Protein AF-A0A4Y2K9A4-F1 (afdb_monomer)

Foldseek 3Di:
DPDQDVVLLVLLCCLLPHPPVCNPVVCVVCLCVLQVVVVPDDDPVLSSLVSQVVSQVSQVVSVGGCVNSPHDDHPSVVVVVVVDDDPVVVVVVVVVVVVVVVVVVD

Mean predicted aligned error: 10.15 Å

pLDDT: mean 80.38, std 12.22, range [40.72, 96.38]

Radius of gyration: 19.14 Å; Cα contacts (8 Å, |Δi|>4): 72; chains: 1; bounding box: 35×32×63 Å

Solvent-accessible surface area (backbone atoms only — not comparable to full-atom values): 6356 Å² total; per-residue (Å²): 131,84,77,78,62,68,59,50,54,49,52,47,50,46,66,73,75,44,92,62,91,52,50,49,58,55,45,70,76,40,38,65,72,51,14,53,89,53,56,87,80,53,53,88,83,52,28,51,53,54,36,49,49,53,44,33,57,57,23,46,79,74,78,45,40,38,64,82,54,65,35,79,81,73,54,70,69,65,53,49,61,70,70,47,86,55,67,65,61,54,49,50,54,50,52,53,51,52,55,51,53,58,62,76,75,108

Structure (mmCIF, N/CA/C/O backbone):
data_AF-A0A4Y2K9A4-F1
#
_entry.id   AF-A0A4Y2K9A4-F1
#
loop_
_atom_site.group_PDB
_atom_site.id
_atom_site.type_symbol
_atom_site.label_atom_id
_atom_site.label_alt_id
_atom_site.label_comp_id
_atom_site.label_asym_id
_atom_site.label_entity_id
_atom_site.label_seq_id
_atom_site.pdbx_PDB_ins_code
_atom_site.Cartn_x
_atom_site.Cartn_y
_atom_site.Cartn_z
_atom_site.occupancy
_atom_site.B_iso_or_equiv
_atom_site.auth_seq_id
_atom_site.auth_comp_id
_atom_site.auth_asym_id
_atom_site.auth_atom_id
_atom_site.pdbx_PDB_model_num
ATOM 1 N N . MET A 1 1 ? 8.984 20.612 4.504 1.00 40.72 1 MET A N 1
ATOM 2 C CA . MET A 1 1 ? 7.986 19.558 4.763 1.00 40.72 1 MET A CA 1
ATOM 3 C C . MET A 1 1 ? 6.726 19.980 4.035 1.00 40.72 1 MET A C 1
ATOM 5 O O . MET A 1 1 ? 6.205 21.035 4.368 1.00 40.72 1 MET A O 1
ATOM 9 N N . HIS A 1 2 ? 6.331 19.272 2.973 1.00 50.59 2 HIS A N 1
ATOM 10 C CA . HIS A 1 2 ? 4.998 19.477 2.402 1.00 50.59 2 HIS A CA 1
ATOM 11 C C . HIS A 1 2 ? 4.008 18.961 3.442 1.00 50.59 2 HIS A C 1
ATOM 13 O O . HIS A 1 2 ? 4.210 17.876 3.981 1.00 50.59 2 HIS A O 1
ATOM 19 N N . LEU A 1 3 ? 3.029 19.783 3.804 1.00 43.94 3 LEU A N 1
ATOM 20 C CA . LEU A 1 3 ? 1.968 19.355 4.701 1.00 43.94 3 LEU A CA 1
ATOM 21 C C . LEU A 1 3 ? 1.141 18.314 3.931 1.00 43.94 3 LEU A C 1
ATOM 23 O O . LEU A 1 3 ? 0.770 18.619 2.794 1.00 43.94 3 LEU A O 1
ATOM 27 N N . PRO A 1 4 ? 0.885 17.115 4.482 1.00 57.31 4 PRO A N 1
ATOM 28 C CA . PRO A 1 4 ? 0.010 16.160 3.821 1.00 57.31 4 PRO A CA 1
ATOM 29 C C . PRO A 1 4 ? -1.341 16.833 3.615 1.00 57.31 4 PRO A C 1
ATOM 31 O O . PRO A 1 4 ? -1.777 17.637 4.449 1.00 57.31 4 PRO A O 1
ATOM 34 N N . SER A 1 5 ? -2.009 16.531 2.511 1.00 68.81 5 SER A N 1
ATOM 35 C CA . SER A 1 5 ? -3.378 16.983 2.342 1.00 68.81 5 SER A CA 1
ATOM 36 C C . SER A 1 5 ? -4.268 16.469 3.468 1.00 68.81 5 SER A C 1
ATOM 38 O O . SER A 1 5 ? -3.966 15.514 4.187 1.00 68.81 5 SER A O 1
ATOM 40 N N . TYR A 1 6 ? -5.405 17.131 3.652 1.00 78.31 6 TYR A N 1
ATOM 41 C CA . TYR A 1 6 ? -6.355 16.741 4.687 1.00 78.31 6 TYR A CA 1
ATOM 42 C C . TYR A 1 6 ? -6.992 15.367 4.414 1.00 78.31 6 TYR A C 1
ATOM 44 O O . TYR A 1 6 ? -7.514 14.759 5.345 1.00 78.31 6 TYR A O 1
ATOM 52 N N . LEU A 1 7 ? -6.945 14.858 3.175 1.00 83.38 7 LEU A N 1
ATOM 53 C CA . LEU A 1 7 ? -7.660 13.649 2.761 1.00 83.38 7 LEU A CA 1
ATOM 54 C C . LEU A 1 7 ? -7.075 12.351 3.372 1.00 83.38 7 LEU A C 1
ATOM 56 O O . LEU A 1 7 ? -7.853 11.619 3.988 1.00 83.38 7 LEU A O 1
ATOM 60 N N . PRO A 1 8 ? -5.752 12.070 3.328 1.00 81.88 8 PRO A N 1
ATOM 61 C CA . PRO A 1 8 ? -5.164 10.928 4.039 1.00 81.88 8 PRO A CA 1
ATOM 62 C C . PRO A 1 8 ? -5.366 10.993 5.556 1.00 81.88 8 PRO A C 1
ATOM 64 O O . PRO A 1 8 ? -5.626 9.976 6.195 1.00 81.88 8 PRO A O 1
ATOM 67 N N . ILE A 1 9 ? -5.305 12.195 6.138 1.00 83.69 9 ILE A N 1
ATOM 68 C CA . ILE A 1 9 ? -5.535 12.396 7.575 1.00 83.69 9 ILE A CA 1
ATOM 69 C C . ILE A 1 9 ? -6.990 12.068 7.929 1.00 83.69 9 ILE A C 1
ATOM 71 O O . ILE A 1 9 ? -7.238 11.323 8.873 1.00 83.69 9 ILE A O 1
ATOM 75 N N . LEU A 1 10 ? -7.957 12.572 7.156 1.00 86.12 10 LEU A N 1
ATOM 76 C CA . LEU A 1 10 ? -9.379 12.263 7.331 1.00 86.12 10 LEU A CA 1
ATOM 77 C C . LEU A 1 10 ? -9.652 10.766 7.188 1.00 86.12 10 LEU A C 1
ATOM 79 O O . LEU A 1 10 ? -10.342 10.197 8.030 1.00 86.12 10 LEU A O 1
ATOM 83 N N . PHE A 1 11 ? -9.076 10.120 6.173 1.00 87.88 11 PHE A N 1
ATOM 84 C CA . PHE A 1 11 ? -9.174 8.673 6.000 1.00 87.88 11 PHE A CA 1
ATOM 85 C C . PHE A 1 11 ? -8.645 7.928 7.230 1.00 87.88 11 PHE A C 1
ATOM 87 O O . PHE A 1 11 ? -9.337 7.071 7.777 1.00 87.88 11 PHE A O 1
ATOM 94 N N . ALA A 1 12 ? -7.465 8.305 7.728 1.00 85.50 12 ALA A N 1
ATOM 95 C CA . ALA A 1 12 ? -6.877 7.667 8.898 1.00 85.50 12 ALA A CA 1
ATOM 96 C C . ALA A 1 12 ? -7.726 7.857 10.168 1.00 85.50 12 ALA A C 1
ATOM 98 O O . ALA A 1 12 ? -7.899 6.916 10.944 1.00 85.50 12 ALA A O 1
ATOM 99 N N . VAL A 1 13 ? -8.300 9.049 10.359 1.00 84.50 13 VAL A N 1
ATOM 100 C CA . VAL A 1 13 ? -9.219 9.352 11.466 1.00 84.50 13 VAL A CA 1
ATOM 101 C C . VAL A 1 13 ? -10.491 8.510 11.371 1.00 84.50 13 VAL A C 1
ATOM 103 O O . VAL A 1 13 ? -10.918 7.945 12.374 1.00 84.50 13 VAL A O 1
ATOM 106 N N . ILE A 1 14 ? -11.076 8.372 10.179 1.00 84.75 14 ILE A N 1
ATOM 107 C CA . ILE A 1 14 ? -12.270 7.546 9.952 1.00 84.75 14 ILE A CA 1
ATOM 108 C C . ILE A 1 14 ? -11.972 6.072 10.255 1.00 84.75 14 ILE A C 1
ATOM 110 O O . ILE A 1 14 ? -12.732 5.434 10.979 1.00 84.75 14 ILE A O 1
ATOM 114 N N . CYS A 1 15 ? -10.845 5.546 9.771 1.00 84.56 15 CYS A N 1
ATOM 115 C CA . CYS A 1 15 ? -10.425 4.173 10.053 1.00 84.56 15 CYS A CA 1
ATOM 116 C C . CYS A 1 15 ? -10.087 3.937 11.532 1.00 84.56 15 CYS A C 1
ATOM 118 O O . CYS A 1 15 ? -10.210 2.811 12.005 1.00 84.56 15 CYS A O 1
ATOM 120 N N . GLY A 1 16 ? -9.627 4.965 12.252 1.00 78.44 16 GLY A N 1
ATOM 121 C CA . GLY A 1 16 ? -9.252 4.844 13.660 1.00 78.44 16 GLY A CA 1
ATOM 122 C C . GLY A 1 16 ? -10.366 5.111 14.668 1.00 78.44 16 GLY A C 1
ATOM 123 O O . GLY A 1 16 ? -10.258 4.659 15.806 1.00 78.44 16 GLY A O 1
ATOM 124 N N . LEU A 1 17 ? -11.422 5.825 14.270 1.00 76.38 17 LEU A N 1
ATOM 125 C CA . LEU A 1 17 ? -12.560 6.161 15.133 1.00 76.38 17 LEU A CA 1
ATOM 126 C C . LEU A 1 17 ? -13.853 5.419 14.774 1.00 76.38 17 LEU A C 1
ATOM 128 O O . LEU A 1 17 ? -14.749 5.354 15.612 1.00 76.38 17 LEU A O 1
ATOM 132 N N . GLY A 1 18 ? -13.989 4.906 13.550 1.00 69.62 18 GLY A N 1
ATOM 133 C CA . GLY A 1 18 ? -15.216 4.272 13.068 1.00 69.62 18 GLY A CA 1
ATOM 134 C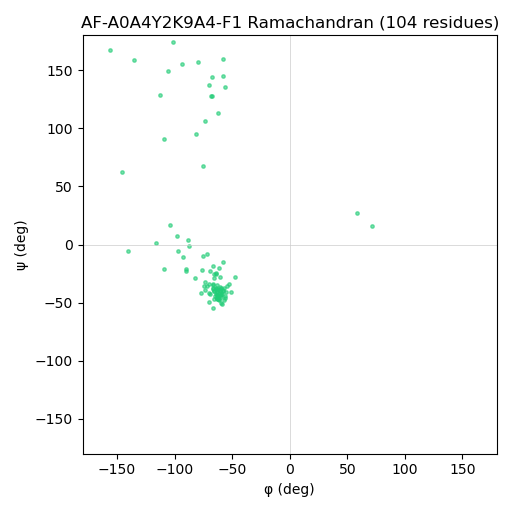 C . GLY A 1 18 ? -15.131 2.749 12.968 1.00 69.62 18 GLY A C 1
ATOM 135 O O . GLY A 1 18 ? -14.090 2.194 12.623 1.00 69.62 18 GLY A O 1
ATOM 136 N N . GLU A 1 19 ? -16.264 2.070 13.168 1.00 67.81 19 GLU A N 1
ATOM 137 C CA . GLU A 1 19 ? -16.490 0.694 12.701 1.00 67.81 19 GLU A CA 1
ATOM 138 C C . GLU A 1 19 ? -16.743 0.709 11.185 1.00 67.81 19 GLU A C 1
ATOM 140 O O . GLU A 1 19 ? -17.854 0.500 10.704 1.00 67.81 19 GLU A O 1
ATOM 145 N N . VAL A 1 20 ? -15.719 1.045 10.398 1.00 74.94 20 VAL A N 1
ATOM 146 C CA . VAL A 1 20 ? -15.815 0.914 8.942 1.00 74.94 20 VAL A CA 1
ATOM 147 C C . VAL A 1 20 ? -15.726 -0.570 8.609 1.00 74.94 20 VAL A C 1
ATOM 149 O O . VAL A 1 20 ? -14.650 -1.160 8.682 1.00 74.94 20 VAL A O 1
ATOM 152 N N . GLU A 1 21 ? -16.852 -1.175 8.231 1.00 74.06 21 GLU A N 1
ATOM 153 C CA . GLU A 1 21 ? -16.936 -2.617 7.956 1.00 74.06 21 GLU A CA 1
ATOM 154 C C . GLU A 1 21 ? -16.023 -3.073 6.804 1.00 74.06 21 GLU A C 1
ATOM 156 O O . GLU A 1 21 ? -15.691 -4.254 6.721 1.00 74.06 21 GLU A O 1
ATOM 161 N N . ASN A 1 22 ? -15.586 -2.159 5.925 1.00 85.81 22 ASN A N 1
ATOM 162 C CA . ASN A 1 22 ? -14.825 -2.529 4.734 1.00 85.81 22 ASN A CA 1
ATOM 163 C C . ASN A 1 22 ? -13.750 -1.508 4.314 1.00 85.81 22 ASN A C 1
ATOM 165 O O . ASN A 1 22 ? -13.785 -0.909 3.238 1.00 85.81 22 ASN A O 1
ATOM 169 N N . ILE A 1 23 ? -12.768 -1.304 5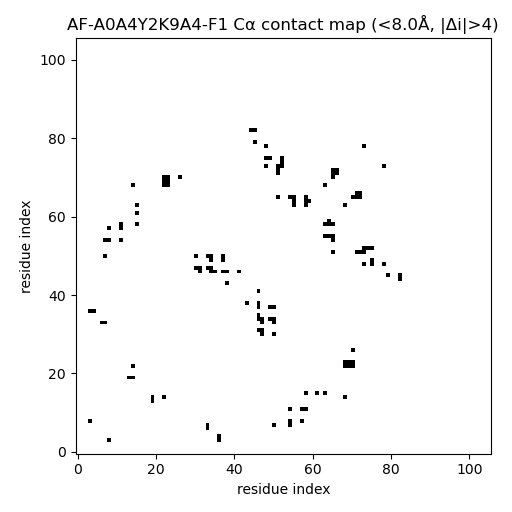.194 1.00 88.69 23 ILE A N 1
ATOM 170 C CA . ILE A 1 23 ? -11.603 -0.441 4.933 1.00 88.69 23 ILE A CA 1
ATOM 171 C C . ILE A 1 23 ? -10.830 -0.833 3.650 1.00 88.69 23 ILE A C 1
ATOM 173 O O . ILE A 1 23 ? -10.444 0.079 2.913 1.00 88.69 23 ILE A O 1
ATOM 177 N N . PRO A 1 24 ? -10.613 -2.126 3.324 1.00 88.44 24 PRO A N 1
ATOM 178 C CA . PRO A 1 24 ? -9.923 -2.515 2.090 1.00 88.44 24 PRO A CA 1
ATOM 179 C C . PRO A 1 24 ? -10.632 -2.055 0.810 1.00 88.44 24 PRO A C 1
ATOM 181 O O . PRO A 1 24 ? -9.970 -1.592 -0.123 1.00 88.44 24 PRO A O 1
ATOM 184 N N . ASP A 1 25 ? -11.964 -2.130 0.769 1.00 89.94 25 ASP A N 1
ATOM 185 C CA . ASP A 1 25 ? -12.742 -1.668 -0.384 1.00 89.94 25 ASP A CA 1
ATOM 186 C C . ASP A 1 25 ? -12.703 -0.143 -0.501 1.00 89.94 25 ASP A C 1
ATOM 188 O O . ASP A 1 25 ? -12.471 0.389 -1.589 1.00 89.94 25 ASP A O 1
ATOM 192 N N . LEU A 1 26 ? -12.826 0.568 0.628 1.00 88.06 26 LEU A N 1
ATOM 193 C CA . LEU A 1 26 ? -12.721 2.028 0.665 1.00 88.06 26 LEU A CA 1
ATOM 194 C C . LEU A 1 26 ? -11.350 2.504 0.161 1.00 88.06 26 L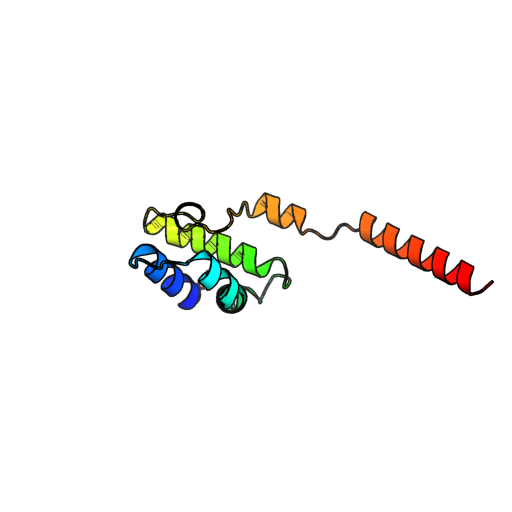EU A C 1
ATOM 196 O O . LEU A 1 26 ? -11.265 3.432 -0.645 1.00 88.06 26 LEU A O 1
ATOM 200 N N . TRP A 1 27 ? -10.275 1.837 0.589 1.00 88.69 27 TRP A N 1
ATOM 201 C CA . TRP A 1 27 ? -8.934 2.071 0.059 1.00 88.69 27 TRP A CA 1
ATOM 202 C C . TRP A 1 27 ? -8.871 1.804 -1.446 1.00 88.69 27 TRP A C 1
ATOM 204 O O . TRP A 1 27 ? -8.416 2.657 -2.201 1.00 88.69 27 TRP A O 1
ATOM 214 N N . THR A 1 28 ? -9.359 0.652 -1.907 1.00 89.00 28 THR A N 1
ATOM 215 C CA . THR A 1 28 ? -9.311 0.272 -3.329 1.00 89.00 28 THR A CA 1
ATOM 216 C C . THR A 1 28 ? -10.017 1.295 -4.217 1.00 89.00 28 THR A C 1
ATOM 218 O O . THR A 1 28 ? -9.503 1.638 -5.282 1.00 89.00 28 THR A O 1
ATOM 221 N N . GLN A 1 29 ? -11.151 1.822 -3.755 1.00 89.19 29 GLN A N 1
ATOM 222 C CA . GLN A 1 29 ? -11.947 2.813 -4.469 1.00 89.19 29 GLN A CA 1
ATOM 223 C C . GLN A 1 29 ? -11.293 4.203 -4.502 1.00 89.19 29 GLN A C 1
ATOM 225 O O . GLN A 1 29 ? -11.422 4.909 -5.501 1.00 89.19 29 GLN A O 1
ATOM 230 N N . HIS A 1 30 ? 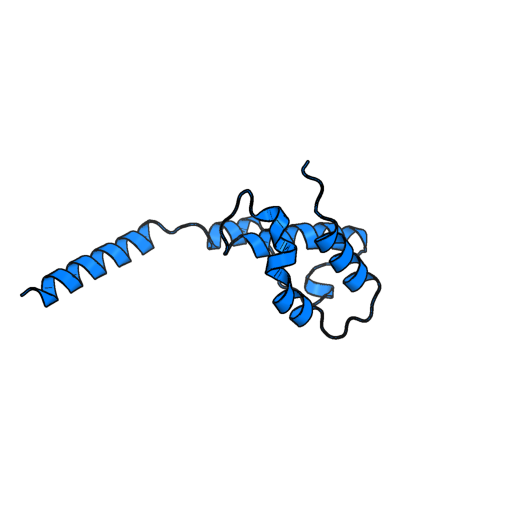-10.595 4.604 -3.435 1.00 87.31 30 HIS A N 1
ATOM 231 C CA . HIS A 1 30 ? -10.127 5.985 -3.263 1.00 87.31 30 HIS A CA 1
ATOM 232 C C . HIS A 1 30 ? -8.605 6.163 -3.240 1.00 87.31 30 HIS A C 1
ATOM 234 O O . HIS A 1 30 ? -8.145 7.296 -3.116 1.00 87.31 30 HIS A O 1
ATOM 240 N N . LYS A 1 31 ? -7.810 5.095 -3.403 1.00 85.56 31 LYS A N 1
ATOM 241 C CA . LYS A 1 31 ? -6.337 5.156 -3.318 1.00 85.56 31 LYS A CA 1
ATOM 242 C C . LYS A 1 31 ? -5.706 6.210 -4.225 1.00 85.56 31 LYS A C 1
ATOM 244 O O . LYS A 1 31 ? -4.735 6.816 -3.810 1.00 85.56 31 LYS A O 1
ATOM 249 N N . GLN A 1 32 ? -6.284 6.455 -5.405 1.00 81.75 32 GLN A N 1
ATOM 250 C CA . GLN A 1 32 ? -5.792 7.459 -6.356 1.00 81.75 32 GLN A CA 1
ATOM 251 C C . GLN A 1 32 ? -6.003 8.891 -5.848 1.00 81.75 32 GLN A C 1
ATOM 253 O O . GLN A 1 32 ? -5.102 9.715 -5.912 1.00 81.75 32 GLN A O 1
ATOM 258 N N . SER A 1 33 ? -7.170 9.181 -5.268 1.00 84.38 33 SER A N 1
ATOM 259 C CA . SER A 1 33 ? -7.433 10.480 -4.633 1.00 84.38 33 SER A CA 1
ATOM 260 C C . SER A 1 33 ? -6.624 10.655 -3.347 1.00 84.38 33 SER A C 1
ATOM 262 O O . SER A 1 33 ? -6.184 11.752 -3.032 1.00 84.38 33 SER A O 1
ATOM 264 N N . LEU A 1 34 ? -6.395 9.568 -2.603 1.00 81.94 34 LEU A N 1
ATOM 265 C CA . LEU A 1 34 ? -5.525 9.565 -1.422 1.00 81.94 34 LEU A CA 1
ATOM 266 C C . LEU A 1 34 ? -4.045 9.738 -1.784 1.00 81.94 34 LEU A C 1
ATOM 268 O O . LEU A 1 34 ? -3.275 10.181 -0.935 1.00 81.94 34 LEU A O 1
ATOM 272 N N . SER A 1 35 ? -3.655 9.403 -3.017 1.00 78.44 35 SER A N 1
ATOM 273 C CA . SER A 1 35 ? -2.299 9.580 -3.532 1.00 78.44 35 SER A CA 1
ATOM 274 C C . SER A 1 35 ? -2.105 10.863 -4.351 1.00 78.44 35 SER A C 1
ATOM 276 O O . SER A 1 35 ? -0.977 11.165 -4.722 1.00 78.44 35 SER A O 1
ATOM 278 N N . GLU A 1 36 ? -3.162 11.638 -4.616 1.00 73.62 36 GLU A N 1
ATOM 279 C CA . GLU A 1 36 ? -3.151 12.762 -5.568 1.00 73.62 36 GLU A CA 1
ATOM 280 C C . GLU A 1 36 ? -2.143 13.863 -5.196 1.00 73.62 36 GLU A C 1
ATOM 282 O O . GLU A 1 36 ? -1.432 14.386 -6.051 1.00 73.62 36 GLU A O 1
ATOM 287 N N . ASP A 1 37 ? -1.984 14.166 -3.908 1.00 65.31 37 ASP A N 1
ATOM 288 C CA . ASP A 1 37 ? -1.001 15.159 -3.453 1.00 65.31 37 ASP A CA 1
ATOM 289 C C . ASP A 1 37 ? 0.451 14.653 -3.494 1.00 65.31 37 ASP A C 1
ATOM 291 O O . ASP A 1 37 ? 1.396 15.431 -3.334 1.00 65.31 37 ASP A O 1
ATOM 295 N N . PHE A 1 38 ? 0.646 13.354 -3.732 1.00 62.16 38 PHE A N 1
ATOM 296 C CA . PHE A 1 38 ? 1.957 12.713 -3.840 1.00 62.16 38 PHE A CA 1
ATOM 297 C C . PHE A 1 38 ? 2.467 12.647 -5.294 1.00 62.16 38 PHE A C 1
ATOM 299 O O . PHE A 1 38 ? 3.667 12.452 -5.507 1.00 62.16 38 PHE A O 1
ATOM 306 N N . VAL A 1 39 ? 1.600 12.952 -6.272 1.00 55.25 39 VAL A N 1
ATOM 307 C CA . VAL A 1 39 ? 1.823 12.913 -7.738 1.00 55.25 39 VAL A CA 1
ATOM 308 C C . VAL A 1 39 ? 2.986 13.796 -8.210 1.00 55.25 39 VAL A C 1
ATOM 310 O O . VAL A 1 39 ? 3.505 13.640 -9.313 1.00 55.25 39 VAL A O 1
ATOM 313 N N . GLN A 1 40 ? 3.478 14.727 -7.388 1.00 55.53 40 GLN A N 1
ATOM 314 C CA . GLN A 1 40 ? 4.523 15.648 -7.839 1.00 55.53 40 GLN A CA 1
ATOM 315 C C . GLN A 1 40 ? 5.914 14.997 -8.013 1.00 55.53 40 GLN A C 1
ATOM 317 O O . GLN A 1 40 ? 6.823 15.673 -8.501 1.00 55.53 40 GLN A O 1
ATOM 322 N N . ARG A 1 41 ? 6.136 13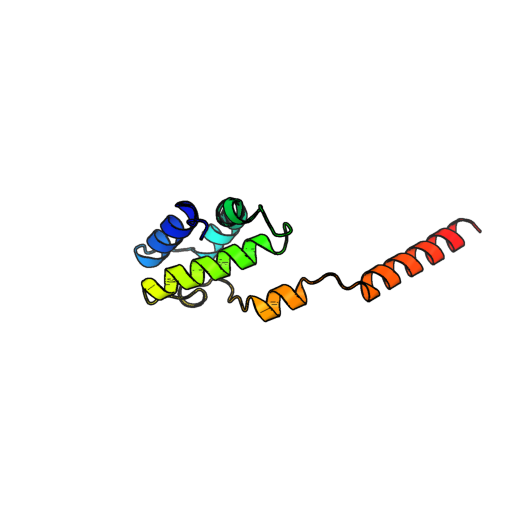.730 -7.610 1.00 51.19 41 ARG A N 1
ATOM 323 C CA . ARG A 1 41 ? 7.479 13.104 -7.675 1.00 51.19 41 ARG A CA 1
ATOM 324 C C . ARG A 1 41 ? 7.551 11.637 -8.104 1.00 51.19 41 ARG A C 1
ATOM 326 O O . ARG A 1 41 ? 8.671 11.137 -8.224 1.00 51.19 41 ARG A O 1
ATOM 333 N N . CYS A 1 42 ? 6.441 10.938 -8.298 1.00 52.09 42 CYS A N 1
ATOM 334 C CA . CYS A 1 42 ? 6.441 9.484 -8.460 1.00 52.09 42 CYS A CA 1
ATOM 335 C C . CYS A 1 42 ? 5.529 9.052 -9.621 1.00 52.09 42 CYS A C 1
ATOM 337 O O . CYS A 1 42 ? 4.760 9.853 -10.141 1.00 52.09 42 CYS A O 1
ATOM 339 N N . SER A 1 43 ? 5.763 7.852 -10.156 1.00 61.28 43 SER A N 1
ATOM 340 C CA . SER A 1 43 ? 4.974 7.288 -11.259 1.00 61.28 43 SER A CA 1
ATOM 341 C C . SER A 1 43 ? 3.659 6.705 -10.735 1.00 61.28 43 SER A C 1
ATOM 343 O O . SER A 1 43 ? 3.618 6.250 -9.591 1.00 61.28 43 SER A O 1
ATOM 345 N N . ASP A 1 44 ? 2.640 6.592 -11.594 1.00 62.88 44 ASP A N 1
ATOM 346 C CA . ASP A 1 44 ? 1.298 6.074 -11.258 1.00 62.88 44 ASP A CA 1
ATOM 347 C C . ASP A 1 44 ? 1.290 4.746 -10.457 1.00 62.88 44 ASP A C 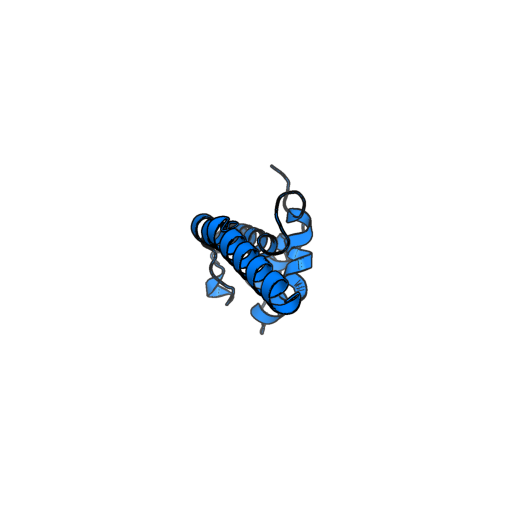1
ATOM 349 O O . ASP A 1 44 ? 0.361 4.474 -9.693 1.00 62.88 44 ASP A O 1
ATOM 353 N N . GLU A 1 45 ? 2.314 3.896 -10.612 1.00 65.38 45 GLU A N 1
ATOM 354 C CA . GLU A 1 45 ? 2.453 2.623 -9.883 1.00 65.38 45 GLU A CA 1
ATOM 355 C C . GLU A 1 45 ? 3.047 2.765 -8.474 1.00 65.38 45 GLU A C 1
ATOM 357 O O . GLU A 1 45 ? 2.745 1.959 -7.591 1.00 65.38 45 GLU A O 1
ATOM 362 N N . THR A 1 46 ? 3.882 3.780 -8.241 1.00 71.75 46 THR A N 1
ATOM 363 C CA . THR A 1 46 ? 4.548 4.011 -6.945 1.00 71.75 46 THR A CA 1
ATOM 364 C C . THR A 1 46 ? 3.732 4.912 -6.019 1.00 71.75 46 THR A C 1
ATOM 366 O O . THR A 1 46 ? 3.852 4.802 -4.797 1.00 71.75 46 THR A O 1
ATOM 369 N N . ASP A 1 47 ? 2.836 5.727 -6.573 1.00 75.62 47 ASP A N 1
ATOM 370 C CA . ASP A 1 47 ? 2.011 6.689 -5.836 1.00 75.62 47 ASP A CA 1
ATOM 371 C C . ASP A 1 47 ? 1.161 6.066 -4.708 1.00 75.62 47 ASP A C 1
ATOM 373 O O . ASP A 1 47 ? 1.209 6.564 -3.574 1.00 75.62 47 ASP A O 1
ATOM 377 N N . PRO A 1 48 ? 0.451 4.934 -4.911 1.00 78.94 48 PRO A N 1
ATOM 378 C CA . PRO A 1 48 ? -0.319 4.314 -3.833 1.00 78.94 48 PRO A CA 1
ATOM 379 C C . PRO A 1 48 ? 0.551 3.764 -2.695 1.00 78.94 48 PRO A C 1
ATOM 381 O O . PRO A 1 48 ? 0.075 3.651 -1.564 1.00 78.94 48 PRO A O 1
ATOM 384 N N . LEU A 1 49 ? 1.819 3.420 -2.959 1.00 81.69 49 LEU A N 1
ATOM 385 C CA . LEU A 1 49 ? 2.737 2.938 -1.921 1.00 81.69 49 LEU A CA 1
ATOM 386 C C . LEU A 1 49 ? 3.205 4.072 -1.012 1.00 81.69 49 LEU A C 1
ATOM 388 O O . LEU A 1 49 ? 3.283 3.886 0.203 1.00 81.69 49 LEU A O 1
ATOM 392 N N . TYR A 1 50 ? 3.470 5.251 -1.579 1.00 78.75 50 TYR A N 1
ATOM 393 C CA . TYR A 1 50 ? 3.780 6.443 -0.790 1.00 78.75 50 TYR A CA 1
ATOM 394 C C . TYR A 1 50 ? 2.601 6.848 0.093 1.00 78.75 50 TYR A C 1
ATOM 396 O O . TYR A 1 50 ? 2.790 7.091 1.286 1.00 78.75 50 TYR A O 1
ATOM 404 N N . ALA A 1 51 ? 1.382 6.824 -0.453 1.00 83.12 51 ALA A N 1
ATOM 405 C CA . ALA A 1 51 ? 0.174 7.082 0.324 1.00 83.12 51 ALA A CA 1
ATOM 406 C C . ALA A 1 51 ? 0.000 6.072 1.476 1.00 83.12 51 ALA A C 1
ATOM 408 O O . ALA A 1 51 ? -0.305 6.471 2.599 1.00 83.12 51 ALA A O 1
ATOM 409 N N . LEU A 1 52 ? 0.258 4.776 1.248 1.00 87.69 52 LEU A N 1
ATOM 410 C CA . LEU A 1 52 ? 0.242 3.765 2.316 1.00 87.69 52 LEU A CA 1
ATOM 411 C C . LEU A 1 52 ? 1.315 4.011 3.382 1.00 87.69 52 LEU A C 1
ATOM 413 O O . LEU A 1 52 ? 1.032 3.844 4.570 1.00 87.69 52 LEU A O 1
ATOM 417 N N . ALA A 1 53 ? 2.531 4.400 2.991 1.00 85.06 53 ALA A N 1
ATOM 418 C CA . ALA A 1 53 ? 3.609 4.697 3.933 1.00 85.06 53 ALA A CA 1
ATOM 419 C C . ALA A 1 53 ? 3.250 5.877 4.850 1.00 85.06 53 ALA A C 1
ATOM 421 O O . ALA A 1 53 ? 3.371 5.765 6.070 1.00 85.06 53 ALA A O 1
ATOM 422 N N . GLU A 1 54 ? 2.742 6.970 4.280 1.00 83.06 54 GLU A N 1
ATOM 423 C CA . GLU A 1 54 ? 2.291 8.145 5.034 1.00 83.06 54 GLU A CA 1
ATOM 424 C C . GLU A 1 54 ? 1.091 7.818 5.933 1.00 83.06 54 GLU A C 1
ATOM 426 O O . GLU A 1 54 ? 1.090 8.156 7.118 1.00 83.06 54 GLU A O 1
ATOM 431 N N . LEU A 1 55 ? 0.102 7.076 5.420 1.00 86.12 55 LEU A N 1
ATOM 432 C CA . LEU A 1 55 ? -1.027 6.595 6.222 1.00 86.12 55 LEU A CA 1
ATOM 433 C C . LEU A 1 55 ? -0.569 5.737 7.401 1.00 86.12 55 LEU A C 1
ATOM 435 O O . LEU A 1 55 ? -1.125 5.850 8.491 1.00 86.12 55 LEU A O 1
ATOM 439 N N . ASN A 1 56 ? 0.449 4.896 7.218 1.00 88.44 56 ASN A N 1
ATOM 440 C CA . ASN A 1 56 ?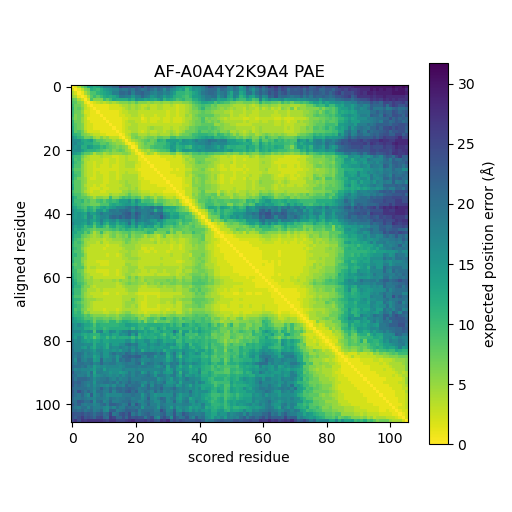 0.997 4.090 8.304 1.00 88.44 56 ASN A CA 1
ATOM 441 C C . ASN A 1 56 ? 1.628 4.960 9.401 1.00 88.44 56 ASN A C 1
ATOM 443 O O . ASN A 1 56 ? 1.462 4.648 10.579 1.00 88.44 56 ASN A O 1
ATOM 447 N N . GLU A 1 57 ? 2.307 6.055 9.045 1.00 86.94 57 GLU A N 1
ATOM 448 C CA . GLU A 1 57 ? 2.822 7.020 10.026 1.00 86.94 57 GLU A CA 1
ATOM 449 C C . GLU A 1 57 ? 1.689 7.705 10.797 1.00 86.94 57 GLU A C 1
ATOM 451 O O . GLU A 1 57 ? 1.740 7.789 12.028 1.00 86.94 57 GLU A O 1
ATOM 456 N N . VAL A 1 58 ? 0.614 8.107 10.112 1.00 85.50 58 VAL A N 1
ATOM 457 C CA . VAL A 1 58 ? -0.572 8.665 10.777 1.00 85.50 58 VAL A CA 1
ATOM 458 C C . VAL A 1 58 ? -1.221 7.619 11.688 1.00 85.50 58 VAL A C 1
ATOM 460 O O . VAL A 1 58 ? -1.493 7.906 12.853 1.00 85.50 58 VAL A O 1
ATOM 463 N N . PHE A 1 59 ? -1.399 6.380 11.227 1.00 87.81 59 PHE A N 1
ATOM 464 C CA . PHE A 1 59 ? -1.970 5.295 12.026 1.00 87.81 59 PHE A CA 1
ATOM 465 C C . PHE A 1 59 ? -1.169 4.981 13.286 1.00 87.81 59 PHE A C 1
ATOM 467 O O . PHE A 1 59 ? -1.777 4.733 14.331 1.00 87.81 59 PHE A O 1
ATOM 474 N N . LYS A 1 60 ? 0.166 5.052 13.235 1.00 88.19 60 LYS A N 1
ATOM 475 C CA . LYS A 1 60 ? 1.014 4.874 14.423 1.00 88.19 60 LYS A CA 1
ATOM 476 C C . LYS A 1 60 ? 0.658 5.865 15.531 1.00 88.19 60 LYS A C 1
ATOM 478 O O . LYS A 1 60 ? 0.640 5.467 16.694 1.00 88.19 60 LYS A O 1
ATOM 483 N N . SER A 1 61 ? 0.308 7.110 15.189 1.00 84.81 61 SER A N 1
ATOM 484 C CA . SER A 1 61 ? -0.116 8.117 16.177 1.00 84.81 61 SER A CA 1
ATOM 485 C C . SER A 1 61 ? -1.418 7.749 16.909 1.00 84.81 61 SER A C 1
ATOM 487 O O . SER A 1 61 ? -1.611 8.145 18.056 1.00 84.81 61 SER A O 1
ATOM 489 N N . TYR A 1 62 ? -2.259 6.913 16.291 1.00 83.06 62 TYR A N 1
ATOM 490 C CA . TYR A 1 62 ? -3.494 6.367 16.865 1.00 83.06 62 TYR A CA 1
ATOM 491 C C . TYR A 1 62 ? -3.322 4.945 17.442 1.00 83.06 62 TYR A C 1
ATOM 493 O O . TYR A 1 62 ? -4.302 4.299 17.806 1.00 83.06 62 TYR A O 1
ATOM 501 N N . GLY A 1 63 ? -2.095 4.411 17.518 1.00 87.75 63 GLY A N 1
ATOM 502 C CA . GLY A 1 63 ? -1.835 3.032 17.967 1.00 87.75 63 GLY A CA 1
ATOM 503 C C . GLY A 1 63 ? -2.279 1.948 16.971 1.00 87.75 63 GLY A C 1
ATOM 504 O O . GLY A 1 63 ? -2.388 0.762 17.321 1.00 87.75 63 GLY A O 1
ATOM 505 N N . LEU A 1 64 ? -2.532 2.342 15.725 1.00 88.12 64 LEU A N 1
ATOM 506 C CA . LEU A 1 64 ? -2.922 1.487 14.611 1.00 88.12 64 LEU A CA 1
ATOM 507 C C . LEU A 1 64 ? -1.730 1.213 13.685 1.00 88.12 64 LEU A C 1
ATOM 509 O O . LEU A 1 64 ? -0.627 1.722 13.870 1.00 88.12 64 LEU A O 1
ATOM 513 N N . ASN A 1 65 ? -1.947 0.347 12.703 1.00 90.19 65 ASN A N 1
ATOM 514 C CA . ASN A 1 65 ? -1.047 0.128 11.575 1.00 90.19 65 ASN A CA 1
ATOM 515 C C . ASN A 1 65 ? -1.859 -0.438 10.407 1.00 90.19 65 ASN A C 1
ATOM 517 O O . ASN A 1 65 ? -2.981 -0.905 10.617 1.00 90.19 65 ASN A O 1
ATOM 521 N N . LEU A 1 66 ? -1.271 -0.462 9.210 1.00 90.19 66 LEU A N 1
ATOM 522 C CA . LEU A 1 66 ? -1.939 -0.957 7.998 1.00 90.19 66 LEU A CA 1
ATOM 523 C C . LEU A 1 66 ? -2.565 -2.350 8.186 1.00 90.19 66 LEU A C 1
ATOM 525 O O . LEU A 1 66 ? -3.710 -2.563 7.802 1.00 90.19 66 LEU A O 1
ATOM 529 N N . ARG A 1 67 ? -1.886 -3.278 8.875 1.00 89.94 67 ARG A N 1
ATOM 530 C CA . ARG A 1 67 ? -2.410 -4.639 9.098 1.00 89.94 67 ARG A CA 1
ATOM 531 C C . ARG A 1 67 ? -3.649 -4.657 9.991 1.00 89.94 67 ARG A C 1
ATOM 533 O O . ARG A 1 67 ? -4.558 -5.433 9.732 1.00 89.94 67 ARG A O 1
ATOM 540 N N . LYS A 1 68 ? -3.703 -3.811 11.027 1.00 88.44 68 LYS A N 1
ATOM 541 C CA . LYS A 1 68 ? -4.871 -3.708 11.925 1.00 88.44 68 LYS A CA 1
ATOM 542 C C . LYS A 1 68 ? -6.127 -3.216 11.207 1.00 88.44 68 LYS A C 1
ATOM 544 O O . LYS A 1 68 ? -7.223 -3.517 11.659 1.00 88.44 68 LYS A O 1
ATOM 549 N N . VAL A 1 69 ? -5.958 -2.481 10.111 1.00 87.94 69 VAL A N 1
ATOM 550 C CA . VAL A 1 69 ? -7.051 -1.987 9.264 1.00 87.94 69 VAL A CA 1
ATOM 551 C C . VAL A 1 69 ? -7.182 -2.780 7.955 1.00 87.94 69 VAL A C 1
ATOM 553 O O . VAL A 1 69 ? -7.827 -2.325 7.018 1.00 87.94 69 VAL A O 1
ATOM 556 N N . ASN A 1 70 ? -6.583 -3.977 7.889 1.00 90.06 70 ASN A N 1
ATOM 557 C CA . ASN A 1 70 ? -6.615 -4.886 6.737 1.00 90.06 70 ASN A CA 1
ATOM 558 C C . ASN A 1 70 ? -6.070 -4.294 5.421 1.00 90.06 70 ASN A C 1
ATOM 560 O O . ASN A 1 70 ? -6.449 -4.727 4.335 1.00 90.06 70 ASN A O 1
ATOM 564 N N . LEU A 1 71 ? -5.152 -3.330 5.503 1.00 90.06 71 LEU A N 1
ATOM 565 C CA . LEU A 1 71 ? -4.457 -2.765 4.349 1.00 90.06 71 LEU A CA 1
ATOM 566 C C . LEU A 1 71 ? -3.115 -3.469 4.080 1.00 90.06 71 LEU A C 1
ATOM 568 O O . LEU A 1 71 ? -2.507 -4.022 5.008 1.00 90.06 71 LEU A O 1
ATOM 572 N N . PRO A 1 72 ? -2.620 -3.435 2.825 1.00 88.25 72 PRO A N 1
ATOM 573 C CA . PRO A 1 72 ? -1.315 -3.985 2.475 1.00 88.25 72 PRO A CA 1
ATOM 574 C C . PRO A 1 72 ? -0.206 -3.354 3.317 1.00 88.25 72 PRO A C 1
ATOM 576 O O . PRO A 1 72 ? -0.168 -2.142 3.496 1.00 88.25 72 PRO A O 1
ATOM 579 N N . SER A 1 73 ? 0.712 -4.173 3.830 1.00 84.50 73 SER A N 1
ATOM 580 C CA . SER A 1 73 ? 1.931 -3.666 4.466 1.00 84.50 73 SER A CA 1
ATOM 581 C C . SER A 1 73 ? 2.836 -3.070 3.393 1.00 84.50 73 SER A C 1
ATOM 583 O O . SER A 1 73 ? 3.019 -3.701 2.359 1.00 84.50 73 SER A O 1
ATOM 585 N N . VAL A 1 74 ? 3.438 -1.918 3.675 1.00 80.94 74 VAL A N 1
ATOM 586 C CA . VAL A 1 74 ? 4.461 -1.307 2.822 1.00 80.94 74 VAL A CA 1
ATOM 587 C C . VAL A 1 74 ? 5.801 -1.336 3.542 1.00 80.94 74 VAL A C 1
ATOM 589 O O . VAL A 1 74 ? 5.900 -0.901 4.692 1.00 80.94 74 VAL A O 1
ATOM 592 N N . ASP A 1 75 ? 6.818 -1.851 2.861 1.00 80.75 75 ASP A N 1
ATOM 593 C CA . ASP A 1 75 ? 8.219 -1.588 3.168 1.00 80.75 75 ASP A CA 1
ATOM 594 C C . ASP A 1 75 ? 8.763 -0.706 2.050 1.00 80.75 75 ASP A C 1
ATOM 596 O O . ASP A 1 75 ? 9.215 -1.189 1.014 1.00 80.75 75 ASP A O 1
ATOM 600 N N . LEU A 1 76 ? 8.672 0.609 2.256 1.00 70.88 76 LEU A N 1
ATOM 601 C CA . LEU A 1 76 ? 8.876 1.593 1.200 1.00 70.88 76 LEU A CA 1
ATOM 602 C C . LEU A 1 76 ? 10.231 1.421 0.496 1.00 70.88 76 LEU A C 1
ATOM 604 O O . LEU A 1 76 ? 10.298 1.583 -0.714 1.00 70.88 76 LEU A O 1
ATOM 608 N N . GLN A 1 77 ? 11.300 1.040 1.206 1.00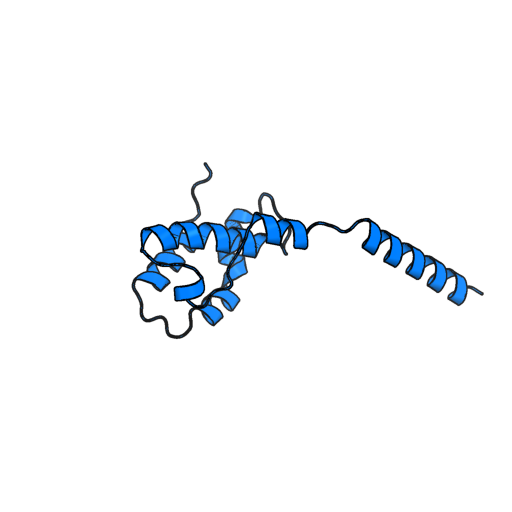 68.81 77 GLN A N 1
ATOM 609 C CA . GLN A 1 77 ? 12.576 0.763 0.540 1.00 68.81 77 GLN A CA 1
ATOM 610 C C . GLN A 1 77 ? 12.479 -0.472 -0.361 1.00 68.81 77 GLN A C 1
ATOM 612 O O . GLN A 1 77 ? 12.785 -0.377 -1.547 1.00 68.81 77 GLN A O 1
ATOM 617 N N . CYS A 1 78 ? 12.051 -1.618 0.169 1.00 63.19 78 CYS A N 1
ATOM 618 C CA . CYS A 1 78 ? 11.970 -2.857 -0.606 1.00 63.19 78 CYS A CA 1
ATOM 619 C C . CYS A 1 78 ? 10.959 -2.790 -1.759 1.00 63.19 78 CYS A C 1
ATOM 621 O O . CYS A 1 78 ? 11.232 -3.323 -2.836 1.00 63.19 78 CYS A O 1
ATOM 623 N N . ASP A 1 79 ? 9.825 -2.127 -1.559 1.00 71.25 79 ASP A N 1
ATOM 624 C CA . ASP A 1 79 ? 8.763 -2.035 -2.558 1.00 71.25 79 ASP A CA 1
ATOM 625 C C . ASP A 1 79 ? 9.133 -1.066 -3.690 1.00 71.25 79 ASP A C 1
ATOM 627 O O . ASP A 1 79 ? 8.876 -1.364 -4.856 1.00 71.25 79 ASP A O 1
ATOM 631 N N . LEU A 1 80 ? 9.840 0.033 -3.391 1.00 70.75 80 LEU A N 1
ATOM 632 C CA . LEU A 1 80 ? 10.392 0.912 -4.430 1.00 70.75 80 LEU A CA 1
ATOM 633 C C . LEU A 1 80 ? 11.490 0.227 -5.246 1.00 70.75 80 LEU A C 1
ATOM 635 O O . LEU A 1 80 ? 11.550 0.415 -6.457 1.00 70.75 80 LEU A O 1
ATOM 639 N N . PHE A 1 81 ? 12.339 -0.596 -4.619 1.00 68.44 81 PHE A N 1
ATOM 640 C CA . PHE A 1 81 ? 13.313 -1.400 -5.364 1.00 68.44 81 PHE A CA 1
ATOM 641 C C . PHE A 1 81 ? 12.625 -2.406 -6.297 1.00 68.44 81 PHE A C 1
ATOM 643 O O . PHE A 1 81 ? 13.085 -2.599 -7.419 1.00 68.44 81 PHE A O 1
ATOM 650 N N . ARG A 1 82 ? 11.512 -3.018 -5.875 1.00 66.00 82 ARG A N 1
ATOM 651 C CA . ARG A 1 82 ? 10.727 -3.938 -6.720 1.00 66.00 82 ARG A CA 1
ATOM 652 C C . ARG A 1 82 ? 10.052 -3.256 -7.905 1.00 66.00 82 ARG A C 1
ATOM 654 O O . ARG A 1 82 ? 9.924 -3.884 -8.945 1.00 66.00 82 ARG A O 1
ATOM 661 N N . LEU A 1 83 ? 9.617 -2.011 -7.738 1.00 68.62 83 LEU A N 1
ATOM 662 C CA . LEU A 1 83 ? 9.018 -1.208 -8.808 1.00 68.62 83 LEU A CA 1
ATOM 663 C C . LEU A 1 83 ? 10.051 -0.416 -9.617 1.00 68.62 83 LEU A C 1
ATOM 665 O O . LEU A 1 83 ? 9.687 0.372 -10.488 1.00 68.62 83 LEU A O 1
ATOM 669 N N . SER A 1 84 ? 11.343 -0.588 -9.328 1.00 74.56 84 SER A N 1
ATOM 670 C CA . SER A 1 84 ? 12.387 0.067 -10.105 1.00 74.56 84 SER A CA 1
ATOM 671 C C . SER A 1 84 ? 12.440 -0.495 -11.528 1.00 74.56 84 SER A C 1
ATOM 673 O O . SER A 1 84 ? 12.203 -1.678 -11.761 1.00 74.56 84 SER A O 1
ATOM 675 N N . TYR A 1 85 ? 12.736 0.381 -12.489 1.00 74.06 85 TYR A N 1
ATOM 676 C CA . TYR A 1 85 ? 12.849 0.027 -13.901 1.00 74.06 85 TYR A CA 1
ATOM 677 C C . TYR A 1 85 ? 13.981 -0.991 -14.120 1.00 74.06 85 TYR A C 1
ATOM 679 O O . TYR A 1 85 ? 15.158 -0.652 -13.956 1.00 74.06 85 TYR A O 1
ATOM 687 N N . ASP A 1 86 ? 13.638 -2.218 -14.524 1.00 82.00 86 ASP A N 1
ATOM 688 C CA . ASP A 1 86 ? 14.621 -3.230 -14.913 1.00 82.00 86 ASP A CA 1
ATOM 689 C C . ASP A 1 86 ? 15.069 -2.999 -16.364 1.00 82.00 86 ASP A C 1
ATOM 691 O O . ASP A 1 86 ? 14.457 -3.446 -17.338 1.00 82.00 86 ASP A O 1
ATOM 695 N N . ALA A 1 87 ? 16.183 -2.282 -16.507 1.00 83.19 87 ALA A N 1
ATOM 696 C CA . ALA A 1 87 ? 16.756 -1.973 -17.811 1.00 83.19 87 ALA A CA 1
ATOM 697 C C . ALA A 1 87 ? 17.158 -3.222 -18.615 1.00 83.19 87 ALA A C 1
ATOM 699 O O . ALA A 1 87 ? 17.159 -3.170 -19.846 1.00 83.19 87 ALA A O 1
ATOM 700 N N . MET A 1 88 ? 17.504 -4.332 -17.953 1.00 85.12 88 MET A N 1
ATOM 701 C CA . MET A 1 88 ? 17.887 -5.570 -18.631 1.00 85.12 88 MET A CA 1
ATOM 702 C C . MET A 1 88 ? 16.661 -6.315 -19.160 1.00 85.12 88 MET A C 1
ATOM 704 O O . MET A 1 88 ? 16.691 -6.805 -20.292 1.00 85.12 88 MET A O 1
ATOM 708 N N . GLU A 1 89 ? 15.581 -6.373 -18.379 1.00 87.81 89 GLU A N 1
ATOM 709 C CA . GLU A 1 89 ? 14.315 -6.969 -18.815 1.00 87.81 89 GLU A CA 1
ATOM 710 C C . GLU A 1 89 ? 13.739 -6.218 -20.024 1.00 87.81 89 GLU A C 1
ATOM 712 O O . GLU A 1 89 ? 13.412 -6.828 -21.046 1.00 87.81 89 GLU A O 1
ATOM 717 N N . GLU A 1 90 ? 13.691 -4.888 -19.961 1.00 89.31 90 GLU A N 1
ATOM 718 C CA . GLU A 1 90 ? 13.169 -4.065 -21.057 1.00 89.31 90 GLU A CA 1
ATOM 719 C C . GLU A 1 90 ? 14.047 -4.131 -22.315 1.00 89.31 90 GLU A C 1
ATOM 721 O O . GLU A 1 90 ? 13.545 -4.166 -23.447 1.00 89.31 90 GLU A O 1
ATOM 726 N N . GLN A 1 91 ? 15.367 -4.248 -22.150 1.00 92.56 91 GLN A N 1
ATOM 727 C CA . GLN A 1 91 ? 16.267 -4.500 -23.273 1.00 92.56 91 GLN A CA 1
ATOM 728 C C . GLN A 1 91 ? 16.028 -5.884 -23.895 1.00 92.56 91 GLN A C 1
ATOM 730 O O . GLN A 1 91 ? 16.026 -6.011 -25.121 1.00 92.56 91 GLN A O 1
ATOM 735 N N . SER A 1 92 ? 15.778 -6.914 -23.083 1.00 93.81 92 SER A N 1
ATOM 736 C CA . SER A 1 92 ? 15.439 -8.251 -23.580 1.00 93.81 92 SER A CA 1
ATOM 737 C C . SER A 1 92 ? 14.132 -8.244 -24.382 1.00 93.81 92 SER A C 1
ATOM 739 O O . SER A 1 92 ? 14.101 -8.769 -25.498 1.00 93.81 92 SER A O 1
ATOM 741 N N . LYS A 1 93 ? 13.089 -7.563 -23.884 1.00 94.81 93 LYS A N 1
ATOM 742 C CA . LYS A 1 93 ? 11.818 -7.358 -24.606 1.00 94.81 93 LYS A CA 1
ATOM 743 C C . LYS A 1 93 ? 12.030 -6.635 -25.936 1.00 94.81 93 LYS A C 1
ATOM 745 O O . LYS A 1 93 ? 11.471 -7.033 -26.958 1.00 94.81 93 LYS A O 1
ATOM 750 N N . THR A 1 94 ? 12.872 -5.603 -25.940 1.00 93.75 94 THR A N 1
ATOM 751 C CA . THR A 1 94 ? 13.216 -4.851 -27.155 1.00 93.75 94 THR A CA 1
ATOM 752 C C . THR A 1 94 ? 13.890 -5.747 -28.192 1.00 93.75 94 THR A C 1
ATOM 754 O O . THR A 1 94 ? 13.484 -5.756 -29.354 1.00 93.75 94 THR A O 1
ATOM 757 N N . ASN A 1 95 ? 14.872 -6.549 -27.777 1.00 96.25 95 ASN A N 1
ATOM 758 C CA . ASN A 1 95 ? 15.574 -7.470 -28.669 1.00 96.25 95 ASN A CA 1
ATOM 759 C C . ASN A 1 95 ? 14.628 -8.529 -29.253 1.00 96.25 95 ASN A C 1
ATOM 761 O O . ASN A 1 95 ? 14.638 -8.753 -30.463 1.00 96.25 95 ASN A O 1
ATOM 765 N N . ALA A 1 96 ? 13.755 -9.114 -28.427 1.00 96.31 96 ALA A N 1
ATOM 766 C CA . ALA A 1 96 ? 12.753 -10.077 -28.883 1.00 96.31 96 ALA A CA 1
ATOM 767 C C . ALA A 1 96 ? 11.783 -9.467 -29.912 1.00 96.31 96 ALA A C 1
ATOM 769 O O . ALA A 1 96 ? 11.447 -10.101 -30.913 1.00 96.31 96 ALA A O 1
ATOM 770 N N . ASN A 1 97 ? 11.369 -8.212 -29.711 1.00 95.38 97 ASN A N 1
ATOM 771 C CA . ASN A 1 97 ? 10.523 -7.500 -30.668 1.00 95.38 97 ASN A CA 1
ATOM 772 C C . ASN A 1 97 ? 11.238 -7.245 -32.004 1.00 95.38 97 ASN A C 1
ATOM 774 O O . ASN A 1 97 ? 10.616 -7.399 -33.056 1.00 95.38 97 ASN A O 1
ATOM 778 N N . ILE A 1 98 ? 12.532 -6.899 -31.982 1.00 96.06 98 ILE A N 1
ATOM 779 C CA . ILE A 1 98 ? 13.347 -6.723 -33.198 1.00 96.06 98 ILE A CA 1
ATOM 780 C C . ILE A 1 98 ? 13.458 -8.041 -33.971 1.00 96.06 98 ILE A C 1
ATOM 782 O O . ILE A 1 98 ? 13.253 -8.062 -35.184 1.00 96.06 98 ILE A O 1
ATOM 786 N N . GLU A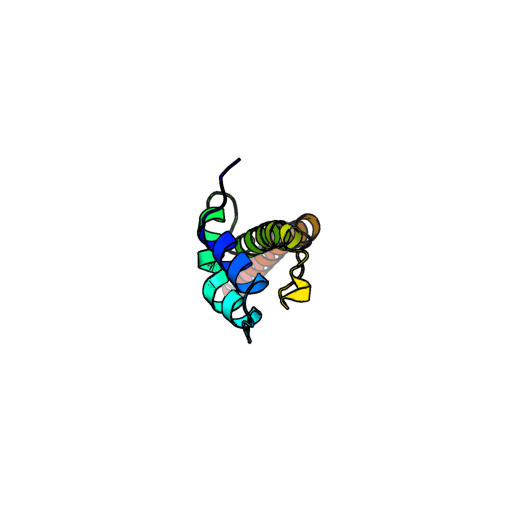 1 99 ? 13.754 -9.149 -33.289 1.00 96.25 99 GLU A N 1
ATOM 787 C CA . GLU A 1 99 ? 13.834 -10.473 -33.919 1.00 96.25 99 GLU A CA 1
ATOM 788 C C . GLU A 1 99 ? 12.503 -10.883 -34.556 1.00 96.25 99 GLU A C 1
ATOM 790 O O . GLU A 1 99 ? 12.479 -11.341 -35.702 1.00 96.25 99 GLU A O 1
ATOM 795 N N . LYS A 1 100 ? 11.391 -10.652 -33.848 1.00 96.38 100 LYS A N 1
ATOM 796 C CA . LYS A 1 100 ? 10.044 -10.915 -34.357 1.00 96.38 100 LYS A CA 1
ATOM 797 C C . LYS A 1 100 ? 9.757 -10.119 -35.633 1.00 96.38 100 LYS A C 1
ATOM 799 O O . LYS A 1 100 ? 9.403 -10.720 -36.646 1.00 96.38 100 LYS A O 1
ATOM 804 N N . LEU A 1 101 ? 9.984 -8.804 -35.612 1.00 95.56 101 LEU A N 1
ATOM 805 C CA . LEU A 1 101 ? 9.823 -7.925 -36.778 1.00 95.56 101 LEU A CA 1
ATOM 806 C C . LEU A 1 101 ? 10.661 -8.397 -37.972 1.00 95.56 101 LEU A C 1
ATOM 808 O O . LEU A 1 101 ? 10.155 -8.479 -39.088 1.00 95.56 101 LEU A O 1
ATOM 812 N N . ASN A 1 102 ? 11.918 -8.777 -37.733 1.00 94.62 102 ASN A N 1
ATOM 813 C CA . ASN A 1 102 ? 12.798 -9.286 -38.785 1.00 94.62 102 ASN A CA 1
ATOM 814 C C . ASN A 1 102 ? 12.280 -10.595 -39.404 1.00 94.62 102 ASN A C 1
ATOM 816 O O . ASN A 1 102 ? 12.462 -10.817 -40.600 1.00 94.62 102 ASN A O 1
ATOM 820 N N . SER A 1 103 ? 11.646 -11.469 -38.613 1.00 94.19 103 SER A N 1
ATOM 821 C CA . SER A 1 103 ? 11.064 -12.719 -39.122 1.00 94.19 103 SER A CA 1
ATOM 822 C C . SER A 1 103 ? 9.783 -12.514 -39.933 1.00 94.19 103 SER A C 1
ATOM 824 O O . SER A 1 103 ? 9.552 -13.250 -40.884 1.00 94.19 103 SER A O 1
ATOM 826 N N . GLU A 1 104 ? 8.977 -11.504 -39.598 1.00 94.25 104 GLU A N 1
ATOM 827 C CA . GLU A 1 104 ? 7.727 -11.183 -40.303 1.00 94.25 104 GLU A CA 1
ATOM 828 C C . GLU A 1 104 ? 7.975 -10.483 -41.650 1.00 94.25 104 GLU A C 1
ATOM 830 O O . GLU A 1 104 ? 7.123 -10.512 -42.536 1.00 94.25 104 GLU A O 1
ATOM 835 N N . GLN A 1 105 ? 9.143 -9.855 -41.814 1.00 83.50 105 GLN A N 1
ATOM 836 C CA . GLN A 1 105 ? 9.556 -9.172 -43.043 1.00 83.50 105 GLN A CA 1
ATOM 837 C C . GLN A 1 105 ? 10.262 -10.078 -44.069 1.00 83.50 105 GLN A C 1
ATOM 839 O O . GLN A 1 105 ? 10.651 -9.585 -45.132 1.00 83.50 105 GLN A O 1
ATOM 844 N N . ARG A 1 106 ? 10.456 -11.367 -43.770 1.00 73.62 106 ARG A N 1
ATOM 845 C CA . ARG A 1 106 ? 11.174 -12.329 -44.620 1.00 73.62 106 ARG A CA 1
ATOM 846 C C . ARG A 1 106 ? 10.231 -13.286 -45.338 1.00 73.62 106 ARG A C 1
ATOM 848 O O . ARG A 1 106 ? 10.551 -13.610 -46.505 1.00 73.62 106 ARG A O 1
#

Nearest PDB structures (foldseek):
  7rqc-assembly2_2t  TM=4.552E-01  e=4.413E+00  Thermus thermophilus HB8
  5wd9-assembly1_A  TM=2.740E-01  e=6.276E+00  Legionella pneumophila subsp. pneumophila ATCC 43290

Organism: Araneus ventricosus (NCBI:txid182803)

Sequence (106 aa):
MHLPSYLPILFAVICGLGEVENIPDLWTQHKQSLSEDFVQRCSDETDPLYALAELNEVFKSYGLNLRKVNLPSVDLQCDLFRLSYDAMEEQSKTNANIEKLNSEQR

Secondary structure (DSSP, 8-state):
-PPPPHHHHHHHHHHHHS--TTHHHHHHHHHHHHHGGGTTSS-TTTHHHHHHHHHHHHHHHTT--GGGGTPPP--HHHHHHHTS--HHHHHHHHHHHHHHHHHHT-